Protein 2BZ1 (pdb70)

Solvent-accessible surface area: 9142 Å² total

Foldseek 3Di:
DKDWDDKDWDQDPLGIWMTWIADPVPRDIKDKTWFADPDDDDAAEEEEQEDECCVCPVVDPPDCRNVLVVLSVNVCSVVRTHMYIHHHQYPLNPDDVLNVQLVVVVVVPDDQQRSQVVVPHHSHDDQLLVVVCCVNVVHAEYAYEDPDVVVVVVNVVSPHHYPHHDYRDD

Structure (mmCIF, N/CA/C/O backbone):
data_2BZ1
#
_entry.id   2BZ1
#
_cell.length_a   71.920
_cell.length_b   71.920
_cell.length_c   128.630
_cell.angle_alpha   90.00
_cell.angle_beta   90.00
_cell.angle_gamma   120.00
#
_symmetry.space_group_name_H-M   'P 65 2 2'
#
loop_
_entity.id
_entity.type
_entity.pdbx_description
1 polymer 'GTP CYCLOHYDROLASE II'
2 non-polymer 'ZINC ION'
3 non-polymer 'SULFATE ION'
4 non-polymer GLYCEROL
5 non-polymer '2-AMINOETHANESULFONIC ACID'
6 water water
#
loop_
_atom_site.group_PDB
_atom_site.id
_atom_site.type_symbol
_atom_site.label_atom_id
_atom_site.label_alt_id
_atom_site.label_comp_id
_atom_site.label_asym_id
_atom_site.label_entity_id
_atom_site.label_seq_id
_atom_site.pdbx_PDB_ins_code
_atom_site.Cartn_x
_atom_site.Cartn_y
_atom_site.Cartn_z
_atom_site.occupancy
_atom_site.B_iso_or_equiv
_atom_site.auth_seq_id
_atom_site.auth_comp_id
_atom_site.auth_asym_id
_atom_site.auth_atom_id
_atom_site.pdbx_PDB_model_num
ATOM 9 N N . GLN A 1 2 ? 37.469 33.160 -1.854 1.00 17.44 2 GLN A N 1
ATOM 10 C CA . GLN A 1 2 ? 37.298 32.140 -0.813 1.00 18.19 2 GLN A CA 1
ATOM 11 C C . GLN A 1 2 ? 36.116 31.223 -1.085 1.00 16.77 2 GLN A C 1
ATOM 12 O O . GLN A 1 2 ? 35.933 30.200 -0.405 1.00 18.04 2 GLN A O 1
ATOM 18 N N . LEU A 1 3 ? 35.311 31.587 -2.076 1.00 15.58 3 LEU A N 1
ATOM 19 C CA . LEU A 1 3 ? 34.107 30.822 -2.372 1.00 15.66 3 LEU A CA 1
ATOM 20 C C . LEU A 1 3 ? 33.981 30.253 -3.765 1.00 19.14 3 LEU A C 1
ATOM 21 O O . LEU A 1 3 ? 34.716 30.611 -4.679 1.00 19.24 3 LEU A O 1
ATOM 26 N N . LYS A 1 4 ? 33.029 29.340 -3.902 1.00 18.56 4 LYS A N 1
ATOM 27 C CA . LYS A 1 4 ? 32.657 28.795 -5.189 1.00 19.19 4 LYS A CA 1
ATOM 28 C C . LYS A 1 4 ? 31.127 28.806 -5.185 1.00 19.83 4 LYS A C 1
ATOM 29 O O . LYS A 1 4 ? 30.490 28.658 -4.132 1.00 17.33 4 LYS A O 1
ATOM 35 N N . ARG A 1 5 ? 30.545 29.026 -6.357 1.00 17.62 5 ARG A N 1
ATOM 36 C CA . ARG A 1 5 ? 29.090 29.058 -6.531 1.00 17.07 5 ARG A CA 1
ATOM 37 C C . ARG A 1 5 ? 28.713 27.623 -6.860 1.00 22.56 5 ARG A C 1
ATOM 38 O O . ARG A 1 5 ? 29.187 27.082 -7.860 1.00 24.93 5 ARG A O 1
ATOM 46 N N . VAL A 1 6 ? 27.851 27.001 -6.052 1.00 19.75 6 VAL A N 1
ATOM 47 C CA . VAL A 1 6 ? 27.536 25.596 -6.283 1.00 20.41 6 VAL A CA 1
ATOM 48 C C . VAL A 1 6 ? 26.133 25.161 -6.694 1.00 20.83 6 VAL A C 1
ATOM 49 O O . VAL A 1 6 ? 25.964 24.087 -7.273 1.00 24.37 6 VAL A O 1
ATOM 53 N N . ALA A 1 7 ? 25.122 25.969 -6.407 1.00 20.88 7 ALA A N 1
ATOM 54 C CA . ALA A 1 7 ? 23.769 25.580 -6.765 1.00 18.75 7 ALA A CA 1
ATOM 55 C C . ALA A 1 7 ? 22.823 26.752 -6.671 1.00 20.06 7 ALA A C 1
ATOM 56 O O . ALA A 1 7 ? 23.120 27.758 -6.019 1.00 19.86 7 ALA A O 1
ATOM 58 N N . GLU A 1 8 ? 21.683 26.630 -7.340 1.00 17.61 8 GLU A N 1
ATOM 59 C CA . GLU A 1 8 ? 20.680 27.673 -7.292 1.00 20.13 8 GLU A CA 1
ATOM 60 C C . GLU A 1 8 ? 19.311 27.044 -7.471 1.00 20.85 8 GLU A C 1
ATOM 61 O O . GLU A 1 8 ? 19.170 25.987 -8.093 1.00 21.02 8 GLU A O 1
ATOM 67 N N . ALA A 1 9 ? 18.308 27.686 -6.891 1.00 18.12 9 ALA A N 1
ATOM 68 C CA . ALA A 1 9 ? 16.949 27.195 -6.979 1.00 19.05 9 ALA A CA 1
ATOM 69 C C . ALA A 1 9 ? 16.014 28.328 -6.643 1.00 20.29 9 ALA A C 1
ATOM 70 O O . ALA A 1 9 ? 16.427 29.373 -6.140 1.00 19.08 9 ALA A O 1
ATOM 72 N N . LYS A 1 10 ? 14.737 28.120 -6.913 1.00 17.47 10 LYS A N 1
ATOM 73 C CA . LYS A 1 10 ? 13.757 29.148 -6.646 1.00 17.01 10 LYS A CA 1
ATOM 74 C C . LYS A 1 10 ? 13.401 29.307 -5.171 1.00 15.01 10 LYS A C 1
ATOM 75 O O . LYS A 1 10 ? 13.252 28.322 -4.445 1.00 19.02 10 LYS A O 1
ATOM 81 N N . LEU A 1 11 ? 13.295 30.553 -4.730 1.00 16.62 11 LEU A N 1
ATOM 82 C CA . LEU A 1 11 ? 12.866 30.828 -3.364 1.00 18.12 11 LEU A CA 1
ATOM 83 C C . LEU A 1 11 ? 11.650 31.739 -3.458 1.00 16.30 11 LEU A C 1
ATOM 84 O O . LEU A 1 11 ? 11.770 32.952 -3.655 1.00 17.58 11 LEU A O 1
ATOM 89 N N . PRO A 1 12 ? 10.451 31.156 -3.363 1.00 18.96 12 PRO A N 1
ATOM 90 C CA . PRO A 1 12 ? 9.241 31.978 -3.433 1.00 17.82 12 PRO A CA 1
ATOM 91 C C . PRO A 1 12 ? 9.019 32.623 -2.067 1.00 15.88 12 PRO A C 1
ATOM 92 O O . PRO A 1 12 ? 9.164 31.962 -1.033 1.00 18.07 12 PRO A O 1
ATOM 96 N N . THR A 1 13 ? 8.692 33.910 -2.064 1.00 16.15 13 THR A N 1
ATOM 97 C CA . THR A 1 13 ? 8.447 34.655 -0.833 1.00 15.97 13 THR A CA 1
ATOM 98 C C . THR A 1 13 ? 7.190 35.478 -1.027 1.00 18.23 13 THR A C 1
ATOM 99 O O . THR A 1 13 ? 6.644 35.530 -2.134 1.00 18.69 13 T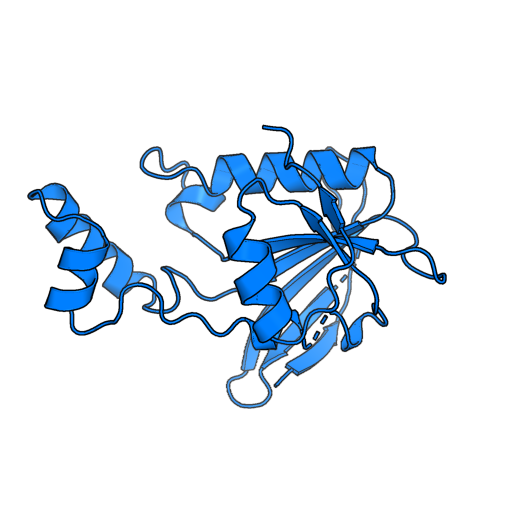HR A O 1
ATOM 103 N N . PRO A 1 14 ? 6.714 36.135 0.042 1.00 14.96 14 PRO A N 1
ATOM 104 C CA . PRO A 1 14 ? 5.508 36.963 -0.067 1.00 17.04 14 PRO A CA 1
ATOM 105 C C . PRO A 1 14 ? 5.695 38.131 -1.036 1.00 19.98 14 PRO A C 1
ATOM 106 O O . PRO A 1 14 ? 4.718 38.744 -1.468 1.00 19.45 14 PRO A O 1
ATOM 110 N N . TRP A 1 15 ? 6.944 38.431 -1.390 1.00 17.36 15 TRP A N 1
ATOM 111 C CA . TRP A 1 15 ? 7.232 39.559 -2.278 1.00 19.32 15 TRP A CA 1
ATOM 112 C C . TRP A 1 15 ? 7.575 39.142 -3.703 1.00 18.94 15 TRP A C 1
ATOM 113 O O . TRP A 1 15 ? 7.909 39.988 -4.539 1.00 22.90 15 TRP A O 1
ATOM 124 N N . GLY A 1 16 ? 7.485 37.847 -3.980 1.00 19.63 16 GLY A N 1
ATOM 125 C CA . GLY A 1 16 ? 7.803 37.347 -5.302 1.00 23.39 16 GLY A CA 1
ATOM 126 C C . GLY A 1 16 ? 8.898 36.301 -5.237 1.00 22.85 16 GLY A C 1
ATOM 127 O O . GLY A 1 16 ? 9.369 35.937 -4.152 1.00 18.58 16 GLY A O 1
ATOM 128 N N . ASP A 1 17 ? 9.307 35.808 -6.397 1.00 20.50 17 ASP A N 1
ATOM 129 C CA . ASP A 1 17 ? 10.345 34.795 -6.453 1.00 22.52 17 ASP A CA 1
ATOM 130 C C . ASP A 1 17 ? 11.748 35.377 -6.520 1.00 22.41 17 ASP A C 1
ATOM 131 O O . ASP A 1 17 ? 12.025 36.279 -7.310 1.00 20.54 17 ASP A O 1
ATOM 136 N N . PHE A 1 18 ? 12.625 34.863 -5.666 1.00 18.51 18 PHE A N 1
ATOM 137 C CA . PHE A 1 18 ? 14.031 35.253 -5.672 1.00 16.59 18 PHE A CA 1
ATOM 138 C C . PHE A 1 18 ? 14.750 34.022 -6.205 1.00 19.28 18 PHE A C 1
ATOM 139 O O . PHE A 1 18 ? 14.247 32.902 -6.079 1.00 19.08 18 PHE A O 1
ATOM 147 N N . LEU A 1 19 ? 15.905 34.221 -6.832 1.00 17.00 19 LEU A N 1
ATOM 148 C CA . LEU A 1 19 ? 16.719 33.095 -7.258 1.00 15.44 19 LEU A CA 1
ATOM 149 C C . LEU A 1 19 ? 17.686 32.942 -6.081 1.00 17.10 19 LEU A C 1
ATOM 150 O O . LEU A 1 19 ? 18.414 33.884 -5.753 1.00 18.27 19 LEU A O 1
ATOM 163 N N . VAL A 1 21 ? 20.958 31.503 -4.566 1.00 14.04 21 VAL A N 1
ATOM 164 C CA . VAL A 1 21 ? 22.242 30.963 -5.005 1.00 17.38 21 VAL A CA 1
ATOM 165 C C . VAL A 1 21 ? 23.066 30.570 -3.776 1.00 15.52 21 VAL A C 1
ATOM 166 O O . VAL A 1 21 ? 23.252 31.370 -2.851 1.00 15.60 21 VAL A O 1
ATOM 170 N N . GLY A 1 22 ? 23.533 29.328 -3.773 1.00 14.83 22 GLY A N 1
ATOM 171 C CA . GLY A 1 22 ? 24.331 28.836 -2.664 1.00 12.31 22 GLY A CA 1
ATOM 172 C C . GLY A 1 22 ? 25.813 28.884 -2.987 1.00 17.28 22 GLY A C 1
ATOM 173 O O . GLY A 1 22 ? 26.244 28.514 -4.090 1.00 18.26 22 GLY A O 1
ATOM 174 N N . PHE A 1 23 ? 26.583 29.339 -2.009 1.00 12.89 23 PHE A N 1
ATOM 175 C CA . PHE A 1 23 ? 28.041 29.457 -2.116 1.00 15.37 23 PHE A CA 1
ATOM 176 C C . PHE A 1 23 ? 28.686 28.594 -1.039 1.00 16.07 23 PHE A C 1
ATOM 177 O O . PHE A 1 23 ? 28.140 28.429 0.055 1.00 14.51 23 PHE A O 1
ATOM 185 N N . GLU A 1 24 ? 29.868 28.067 -1.347 1.00 14.99 24 GLU A N 1
ATOM 186 C CA . GLU A 1 24 ? 30.590 27.212 -0.413 1.00 15.47 24 GLU A CA 1
ATOM 187 C C . GLU A 1 24 ? 32.001 27.744 -0.164 1.00 18.31 24 GLU A C 1
ATOM 188 O O . GLU A 1 24 ? 32.705 28.115 -1.108 1.00 18.71 24 GLU A O 1
ATOM 194 N N . GLU A 1 25 ? 32.415 27.801 1.100 1.00 15.00 25 GLU A N 1
ATOM 195 C CA . GLU A 1 25 ? 33.775 28.241 1.402 1.00 16.31 25 GLU A CA 1
ATOM 196 C C . GLU A 1 25 ? 34.680 27.087 0.994 1.00 21.07 25 GLU A C 1
ATOM 197 O O . GLU A 1 25 ? 34.504 25.947 1.442 1.00 18.85 25 GLU A O 1
ATOM 203 N N . LEU A 1 26 ? 35.640 27.382 0.127 1.00 17.43 26 LEU A N 1
ATOM 204 C CA . LEU A 1 26 ? 36.557 26.360 -0.357 1.00 18.22 26 LEU A CA 1
ATOM 205 C C . LEU A 1 26 ? 37.316 25.630 0.752 1.00 19.44 26 LEU A C 1
ATOM 206 O O . LEU A 1 26 ? 37.553 24.430 0.653 1.00 24.17 26 LEU A O 1
ATOM 211 N N . ALA A 1 27 ? 37.681 26.349 1.806 1.00 18.80 27 ALA A N 1
ATOM 212 C CA . ALA A 1 27 ? 38.476 25.762 2.888 1.00 19.49 27 ALA A CA 1
ATOM 213 C C . ALA A 1 27 ? 37.723 25.053 4.001 1.00 24.27 27 ALA A C 1
ATOM 214 O O . ALA A 1 27 ? 38.312 24.250 4.729 1.00 23.43 27 ALA A O 1
ATOM 216 N N . THR A 1 28 ? 36.429 25.328 4.138 1.00 17.80 28 THR A N 1
ATOM 217 C CA . THR A 1 28 ? 35.670 24.739 5.239 1.00 19.21 28 THR A CA 1
ATOM 218 C C . THR A 1 28 ? 34.386 24.015 4.868 1.00 19.58 28 THR A C 1
ATOM 219 O O . THR A 1 28 ? 33.893 23.193 5.642 1.00 22.22 28 THR A O 1
ATOM 223 N N . GLY A 1 29 ? 33.823 24.337 3.706 1.00 17.12 29 GLY A N 1
ATOM 224 C CA . GLY A 1 29 ? 32.564 23.728 3.319 1.00 16.09 29 GLY A CA 1
ATOM 225 C C . GLY A 1 29 ? 31.376 24.508 3.884 1.00 16.47 29 GLY A C 1
ATOM 226 O O . GLY A 1 29 ? 30.227 24.159 3.611 1.00 19.40 29 GLY A O 1
ATOM 227 N N . HIS A 1 30 ? 31.662 25.548 4.662 1.00 16.45 30 HIS A N 1
ATOM 228 C CA . HIS A 1 30 ? 30.626 26.409 5.265 1.00 17.28 30 HIS A CA 1
ATOM 229 C C . HIS A 1 30 ? 29.889 27.150 4.157 1.00 19.71 30 HIS A C 1
ATOM 230 O O . HIS A 1 30 ? 30.486 27.536 3.156 1.00 18.19 30 HIS A O 1
ATOM 237 N N . ASP A 1 31 ? 28.596 27.384 4.354 1.00 15.60 31 ASP A N 1
ATOM 238 C CA . ASP A 1 31 ? 27.787 28.024 3.332 1.00 15.91 31 ASP A CA 1
ATOM 239 C C . ASP A 1 31 ? 27.372 29.465 3.557 1.00 14.05 31 ASP A C 1
ATOM 240 O O . ASP A 1 31 ? 27.349 29.968 4.692 1.00 13.86 31 ASP A O 1
ATOM 245 N N . HIS A 1 32 ? 27.054 30.112 2.436 1.00 13.75 32 HIS A N 1
ATOM 246 C CA . HIS A 1 32 ? 26.521 31.471 2.399 1.00 11.95 32 HIS A CA 1
ATOM 247 C C . HIS A 1 32 ? 25.510 31.459 1.279 1.00 14.16 32 HIS A C 1
ATOM 248 O O . HIS A 1 32 ? 25.559 30.610 0.396 1.00 15.35 32 HIS A O 1
ATOM 255 N N . VAL A 1 33 ? 24.580 32.402 1.318 1.00 15.34 33 VAL A N 1
ATOM 256 C CA . VAL A 1 33 ? 23.527 32.443 0.325 1.00 13.49 33 VAL A CA 1
ATOM 257 C C . VAL A 1 33 ? 23.285 33.834 -0.214 1.00 11.99 33 VAL A C 1
ATOM 258 O O . VAL A 1 33 ? 23.441 34.823 0.501 1.00 14.53 33 VAL A O 1
ATOM 262 N N . ALA A 1 34 ? 22.926 33.909 -1.494 1.00 13.69 34 ALA A N 1
ATOM 263 C CA . ALA A 1 34 ? 22.552 35.185 -2.090 1.00 14.36 34 ALA A CA 1
ATOM 264 C C . ALA A 1 34 ? 21.133 35.004 -2.629 1.00 13.51 34 ALA A C 1
ATOM 265 O O . ALA A 1 34 ? 20.813 33.965 -3.204 1.00 15.10 34 ALA A O 1
ATOM 267 N N . LEU A 1 35 ? 20.286 36.003 -2.413 1.00 14.11 35 LEU A N 1
ATOM 268 C CA . LEU A 1 35 ? 18.917 35.968 -2.943 1.00 12.89 35 LEU A CA 1
ATOM 269 C C . LEU A 1 35 ? 18.885 37.064 -4.008 1.00 13.09 35 LEU A C 1
ATOM 270 O O . LEU A 1 35 ? 19.057 38.239 -3.701 1.00 13.57 35 LEU A O 1
ATOM 275 N N . VAL A 1 36 ? 18.671 36.652 -5.258 1.00 15.96 36 VAL A N 1
ATOM 276 C CA . VAL A 1 36 ? 18.671 37.557 -6.401 1.00 14.89 36 VAL A CA 1
ATOM 277 C C . VAL A 1 36 ? 17.270 37.760 -6.942 1.00 12.57 36 VAL A C 1
ATOM 278 O O . VAL A 1 36 ? 16.617 36.803 -7.352 1.00 19.06 36 VAL A O 1
ATOM 282 N N . TYR A 1 37 ? 16.827 39.007 -6.952 1.00 16.64 37 TYR A N 1
ATOM 283 C CA . TYR A 1 37 ? 15.496 39.344 -7.450 1.00 16.62 37 TYR A CA 1
ATOM 284 C C . TYR A 1 37 ? 15.599 39.978 -8.840 1.00 19.67 37 TYR A C 1
ATOM 285 O O . TYR A 1 37 ? 16.412 40.870 -9.064 1.00 19.38 37 TYR A O 1
ATOM 294 N N . GLY A 1 38 ? 14.774 39.495 -9.762 1.00 21.63 38 GLY A N 1
ATOM 295 C CA . GLY A 1 38 ? 14.753 40.043 -11.111 1.00 24.43 38 GLY A CA 1
ATOM 296 C C . GLY A 1 38 ? 15.981 39.793 -11.960 1.00 25.55 38 GLY A C 1
ATOM 297 O O . GLY A 1 38 ? 16.729 38.842 -11.740 1.00 23.16 38 GLY A O 1
ATOM 298 N N . ASP A 1 39 ? 16.182 40.656 -12.952 1.00 26.12 39 ASP A N 1
ATOM 299 C CA . ASP A 1 39 ? 17.322 40.536 -13.860 1.00 26.26 39 ASP A CA 1
ATOM 300 C C . ASP A 1 39 ? 18.409 41.524 -13.459 1.00 25.07 39 ASP A C 1
ATOM 301 O O . ASP A 1 39 ? 18.268 42.731 -13.661 1.00 28.97 39 ASP A O 1
ATOM 306 N N . ILE A 1 40 ? 19.499 41.017 -12.899 1.00 25.23 40 ILE A N 1
ATOM 307 C CA . ILE A 1 40 ? 20.574 41.892 -12.474 1.00 25.90 40 ILE A CA 1
ATOM 308 C C . ILE A 1 40 ? 21.656 42.098 -13.531 1.00 30.88 40 ILE A C 1
ATOM 309 O O . ILE A 1 40 ? 22.714 42.650 -13.229 1.00 32.27 40 ILE A O 1
ATOM 314 N N . SER A 1 41 ? 21.393 41.663 -14.763 1.00 28.45 41 SER A N 1
ATOM 315 C CA . SER A 1 41 ? 22.362 41.844 -15.848 1.00 36.08 41 SER A CA 1
ATOM 316 C C . SER A 1 41 ? 22.358 43.314 -16.260 1.00 36.71 41 SER A C 1
ATOM 317 O O . SER A 1 41 ? 21.489 44.079 -15.841 1.00 39.82 41 SER A O 1
ATOM 320 N N . GLY A 1 42 ? 23.330 43.712 -17.074 1.00 40.97 42 GLY A N 1
ATOM 321 C CA . GLY A 1 42 ? 23.395 45.097 -17.509 1.00 42.08 42 GLY A CA 1
ATOM 322 C C . GLY A 1 42 ? 24.501 45.866 -16.814 1.00 44.65 42 GLY A C 1
ATOM 323 O O . GLY A 1 42 ? 25.150 45.343 -15.906 1.00 48.25 42 GLY A O 1
ATOM 324 N N . HIS A 1 43 ? 24.713 47.112 -17.227 1.00 44.51 43 HIS A N 1
ATOM 325 C CA . HIS A 1 43 ? 25.764 47.938 -16.639 1.00 44.15 43 HIS A CA 1
ATOM 326 C C . HIS A 1 43 ? 25.269 48.740 -15.445 1.00 43.12 43 HIS A C 1
ATOM 327 O O . HIS A 1 43 ? 26.064 49.185 -14.616 1.00 46.37 43 HIS A O 1
ATOM 334 N N . THR A 1 44 ? 23.960 48.936 -15.359 1.00 36.88 44 THR A N 1
ATOM 335 C CA . THR A 1 44 ? 23.408 49.710 -14.262 1.00 31.99 44 THR A CA 1
ATOM 336 C C . THR A 1 44 ? 23.825 49.125 -12.915 1.00 31.36 44 THR A C 1
ATOM 337 O O . THR A 1 44 ? 23.899 47.904 -12.740 1.00 29.73 44 THR A O 1
ATOM 341 N N . PRO A 1 45 ? 24.140 49.999 -11.955 1.00 30.77 45 PRO A N 1
ATOM 342 C CA . PRO A 1 45 ? 24.542 49.537 -10.629 1.00 26.90 45 PRO A CA 1
ATOM 343 C C . PRO A 1 45 ? 23.400 48.690 -10.072 1.00 29.04 45 PRO A C 1
ATOM 344 O O . PRO A 1 45 ? 22.231 48.958 -10.363 1.00 24.03 45 PRO A O 1
ATOM 348 N N . VAL A 1 46 ? 23.736 47.676 -9.276 1.00 24.21 46 VAL A N 1
ATOM 349 C CA . VAL A 1 46 ? 22.726 46.785 -8.709 1.00 22.80 46 VAL A CA 1
ATOM 350 C C . VAL A 1 46 ? 22.429 47.099 -7.239 1.00 18.86 46 VAL A C 1
ATOM 351 O O . VAL A 1 46 ? 23.349 47.249 -6.432 1.00 19.73 46 VAL A O 1
ATOM 355 N N . LEU A 1 47 ? 21.145 47.191 -6.890 1.00 18.19 47 LEU A N 1
ATOM 356 C CA . LEU A 1 47 ? 20.738 47.459 -5.507 1.00 15.27 47 LEU A CA 1
ATOM 357 C C . LEU A 1 47 ? 21.040 46.210 -4.677 1.00 13.82 47 LEU A C 1
ATOM 358 O O . LEU A 1 47 ? 20.680 45.103 -5.072 1.00 16.08 47 LEU A O 1
ATOM 363 N N . ALA A 1 48 ? 21.683 46.379 -3.527 1.00 13.43 48 ALA A N 1
ATOM 364 C CA . ALA A 1 48 ? 22.023 45.201 -2.738 1.00 16.07 48 ALA A CA 1
ATOM 365 C C . ALA A 1 48 ? 22.109 45.452 -1.241 1.00 15.76 48 ALA A C 1
ATOM 366 O O . ALA A 1 48 ? 22.455 46.539 -0.800 1.00 16.02 48 ALA A O 1
ATOM 368 N N . ARG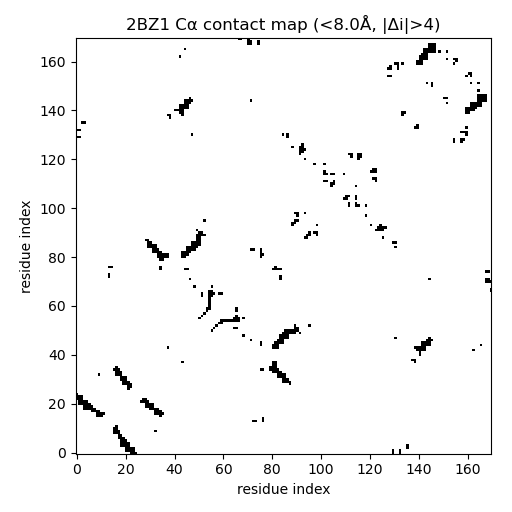 A 1 49 ? 21.791 44.419 -0.469 1.00 15.78 49 ARG A N 1
ATOM 369 C CA . ARG A 1 49 ? 21.850 44.476 0.985 1.00 13.03 49 ARG A CA 1
ATOM 370 C C . ARG A 1 49 ? 22.782 43.371 1.472 1.00 12.12 49 ARG A C 1
ATOM 371 O O . ARG A 1 49 ? 22.684 42.242 1.002 1.00 13.42 49 ARG A O 1
ATOM 379 N N . VAL A 1 50 ? 23.677 43.705 2.400 1.00 13.47 50 VAL A N 1
ATOM 380 C CA . VAL A 1 50 ? 24.549 42.702 2.997 1.00 13.52 50 VAL A CA 1
ATOM 381 C C . VAL A 1 50 ? 23.983 42.481 4.405 1.00 13.33 50 VAL A C 1
ATOM 382 O O . VAL A 1 50 ? 24.020 43.374 5.268 1.00 17.52 50 VAL A O 1
ATOM 386 N N . HIS A 1 51 ? 23.438 41.291 4.632 1.00 12.21 51 HIS A N 1
ATOM 387 C CA . HIS A 1 51 ? 22.829 40.949 5.910 1.00 12.92 51 HIS A CA 1
ATOM 388 C C . HIS A 1 51 ? 23.612 39.837 6.596 1.00 11.85 51 HIS A C 1
ATOM 389 O O . HIS A 1 51 ? 23.681 38.722 6.087 1.00 14.20 51 HIS A O 1
ATOM 396 N N . SER A 1 52 ? 24.224 40.143 7.737 1.00 12.69 52 SER A N 1
ATOM 397 C CA . SER A 1 52 ? 24.953 39.111 8.465 1.00 12.02 52 SER A CA 1
ATOM 398 C C . SER A 1 52 ? 23.942 38.339 9.305 1.00 13.41 52 SER A C 1
ATOM 399 O O . SER A 1 52 ? 23.078 38.925 9.983 1.00 14.63 52 SER A O 1
ATOM 402 N N . GLU A 1 53 ? 24.046 37.017 9.237 1.00 12.46 53 GLU A N 1
ATOM 403 C CA . GLU A 1 53 ? 23.121 36.142 9.951 1.00 10.81 53 GLU A CA 1
ATOM 404 C C . GLU A 1 53 ? 23.045 36.391 11.449 1.00 13.08 53 GLU A C 1
ATOM 405 O O . GLU A 1 53 ? 24.054 36.678 12.113 1.00 15.01 53 GLU A O 1
ATOM 411 N N . CYS A 1 54 ? 21.822 36.294 11.967 1.00 11.06 54 CYS A N 1
ATOM 412 C CA . CYS A 1 54 ? 21.549 36.436 13.393 1.00 12.23 54 CYS A CA 1
ATOM 413 C C . CYS A 1 54 ? 20.413 35.464 13.656 1.00 14.56 54 CYS A C 1
ATOM 414 O O . CYS A 1 54 ? 19.254 35.763 13.393 1.00 12.65 54 CYS A O 1
ATOM 417 N N . LEU A 1 55 ? 20.735 34.281 14.166 1.00 11.73 55 LEU A N 1
ATOM 418 C CA . LEU A 1 55 ? 19.690 33.292 14.399 1.00 11.15 55 LEU A CA 1
ATOM 419 C C . LEU A 1 55 ? 18.567 33.813 15.278 1.00 10.82 55 LEU A C 1
ATOM 420 O O . LEU A 1 55 ? 17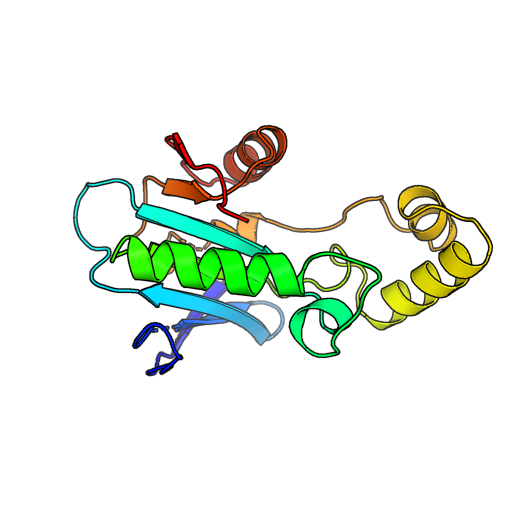.383 33.639 14.970 1.00 11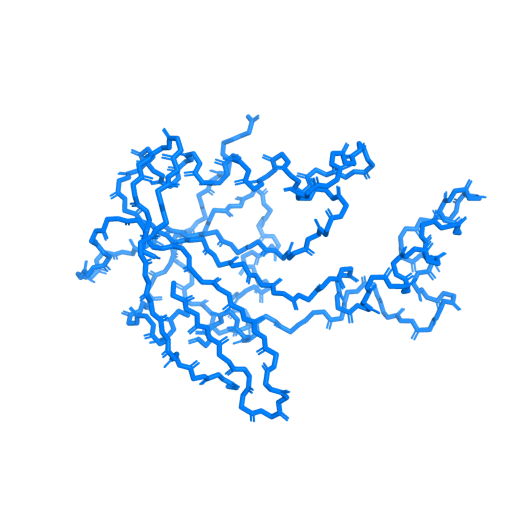.27 55 LEU A O 1
ATOM 425 N N . THR A 1 56 ? 18.950 34.455 16.373 1.00 13.60 56 THR A N 1
ATOM 426 C CA . THR A 1 56 ? 17.955 34.936 17.315 1.00 12.34 56 THR A CA 1
ATOM 427 C C . THR A 1 56 ? 17.036 35.988 16.732 1.00 12.00 56 THR A C 1
ATOM 428 O O . THR A 1 56 ? 15.819 35.897 16.886 1.00 11.83 56 THR A O 1
ATOM 432 N N . GLY A 1 57 ? 17.612 36.965 16.036 1.00 13.77 57 GLY A N 1
ATOM 433 C CA . GLY A 1 57 ? 16.784 37.990 15.427 1.00 12.38 57 GLY A CA 1
ATOM 434 C C . GLY A 1 57 ? 16.095 37.557 14.137 1.00 12.39 57 GLY A C 1
ATOM 435 O O . GLY A 1 57 ? 14.927 37.903 13.912 1.00 13.20 57 GLY A O 1
ATOM 436 N N . ASP A 1 58 ? 16.798 36.794 13.297 1.00 11.60 58 ASP A N 1
ATOM 437 C CA . ASP A 1 58 ? 16.243 36.387 12.001 1.00 10.57 58 ASP A CA 1
ATOM 438 C C . ASP A 1 58 ? 15.204 35.289 12.083 1.00 12.03 58 ASP A C 1
ATOM 439 O O . ASP A 1 58 ? 14.288 35.235 11.257 1.00 11.93 58 ASP A O 1
ATOM 444 N N . ALA A 1 59 ? 15.365 34.387 13.049 1.00 10.67 59 ALA A N 1
ATOM 445 C CA . ALA A 1 59 ? 14.445 33.261 13.155 1.00 11.22 59 ALA A CA 1
ATOM 446 C C . ALA A 1 59 ? 13.680 33.118 14.460 1.00 11.95 59 ALA A C 1
ATOM 447 O O . ALA A 1 59 ? 12.545 32.644 14.446 1.00 13.97 59 ALA A O 1
ATOM 449 N N . LEU A 1 60 ? 14.295 33.516 15.573 1.00 11.72 60 LEU A N 1
ATOM 450 C CA . LEU A 1 60 ? 13.668 33.295 16.876 1.00 11.32 60 LEU A CA 1
ATOM 451 C C . LEU A 1 60 ? 12.938 34.460 17.521 1.00 13.06 60 LEU A C 1
ATOM 452 O O . LEU A 1 60 ? 12.731 34.480 18.742 1.00 15.09 60 LEU A O 1
ATOM 457 N N . PHE A 1 61 ? 12.549 35.426 16.698 1.00 13.12 61 PHE A N 1
ATOM 458 C CA . PHE A 1 61 ? 11.753 36.563 17.166 1.00 13.31 61 PHE A CA 1
ATOM 459 C C . PHE A 1 61 ? 12.367 37.385 18.286 1.00 12.79 61 PHE A C 1
ATOM 460 O O . PHE A 1 61 ? 11.648 38.000 19.078 1.00 15.46 61 PHE A O 1
ATOM 468 N N . SER A 1 62 ? 13.692 37.430 18.343 1.00 13.32 62 SER A N 1
ATOM 469 C CA . SER A 1 62 ? 14.359 38.192 19.383 1.00 14.22 62 SER A CA 1
ATOM 470 C C . SER A 1 62 ? 14.033 39.673 19.354 1.00 14.43 62 SER A C 1
ATOM 471 O O . SER A 1 62 ? 14.065 40.292 18.291 1.00 15.94 62 SER A O 1
ATOM 474 N N . LEU A 1 63 ? 13.751 40.230 20.534 1.00 15.09 63 LEU A N 1
ATOM 475 C CA . LEU A 1 63 ? 13.466 41.653 20.651 1.00 16.94 63 LEU A CA 1
ATOM 476 C C . LEU A 1 63 ? 14.703 42.391 21.130 1.00 19.21 63 LEU A C 1
ATOM 477 O O . LEU A 1 63 ? 14.640 43.597 21.366 1.00 25.68 63 LEU A O 1
ATOM 482 N N . ARG A 1 64 ? 15.834 41.699 21.284 1.00 15.26 64 ARG A N 1
ATOM 483 C CA . ARG A 1 64 ? 17.012 42.409 21.747 1.00 16.10 64 ARG A CA 1
ATOM 484 C C . ARG A 1 64 ? 17.932 42.943 20.643 1.00 16.83 64 ARG A C 1
ATOM 485 O O . ARG A 1 64 ? 19.022 43.438 20.923 1.00 21.72 64 ARG A O 1
ATOM 493 N N . CYS A 1 65 ? 17.474 42.851 19.391 1.00 14.29 65 CYS A N 1
ATOM 494 C CA . CYS A 1 65 ? 18.210 43.413 18.245 1.00 17.49 65 CYS A CA 1
ATOM 495 C C . CYS A 1 65 ? 17.231 43.675 17.101 1.00 16.02 65 CYS A C 1
ATOM 496 O O . CYS A 1 65 ? 16.072 43.274 17.174 1.00 16.57 65 CYS A O 1
ATOM 499 N N . ASP A 1 66 ? 17.695 44.346 16.041 1.00 15.50 66 ASP A N 1
ATOM 500 C CA . ASP A 1 66 ? 16.832 44.638 14.895 1.00 15.15 66 ASP A CA 1
ATOM 501 C C . ASP A 1 66 ? 17.133 43.795 13.657 1.00 17.46 66 ASP A C 1
ATOM 502 O O . ASP A 1 66 ? 16.642 44.096 12.565 1.00 17.10 66 ASP A O 1
ATOM 507 N N . CYS A 1 67 ? 17.911 42.731 13.798 1.00 13.49 67 CYS A N 1
ATOM 508 C CA . CYS A 1 67 ? 18.255 41.950 12.609 1.00 12.26 67 CYS A CA 1
ATOM 509 C C . CYS A 1 67 ? 17.084 41.388 11.810 1.00 14.02 67 CYS A C 1
ATOM 510 O O . CYS A 1 67 ? 17.072 41.468 10.578 1.00 14.78 67 CYS A O 1
ATOM 513 N N . GLY A 1 68 ? 16.105 40.803 12.493 1.00 13.93 68 GLY A N 1
ATOM 514 C CA . GLY A 1 68 ? 14.961 40.257 11.776 1.00 13.58 68 GLY A CA 1
ATOM 515 C C . GLY A 1 68 ? 14.164 41.365 11.095 1.00 13.81 68 GLY A C 1
ATOM 516 O O . GLY A 1 68 ? 13.675 41.208 9.972 1.00 14.06 68 GLY A O 1
ATOM 517 N N . PHE A 1 69 ? 14.029 42.482 11.796 1.00 16.18 69 PHE A N 1
ATOM 518 C CA . PHE A 1 69 ? 13.313 43.648 11.283 1.00 14.88 69 PHE A CA 1
ATOM 519 C C . PHE A 1 69 ? 13.999 44.130 9.991 1.00 14.95 69 PHE A C 1
ATOM 520 O O . PHE A 1 69 ? 13.330 44.413 8.985 1.00 15.72 69 PHE A O 1
ATOM 528 N N . GLN A 1 70 ? 15.327 44.198 10.028 1.00 16.16 70 GLN A N 1
ATOM 529 C CA . GLN A 1 70 ? 16.119 44.642 8.884 1.00 15.50 70 GLN A CA 1
ATOM 530 C C . GLN A 1 70 ? 16.091 43.672 7.715 1.00 15.80 70 GLN A C 1
ATOM 531 O O . GLN A 1 70 ? 16.150 44.083 6.552 1.00 14.75 70 GLN A O 1
ATOM 537 N N . LEU A 1 71 ? 16.033 42.381 8.018 1.00 12.89 71 LEU A N 1
ATOM 538 C CA . LEU A 1 71 ? 15.972 41.356 6.989 1.00 11.94 71 LEU A CA 1
ATOM 539 C C . LEU A 1 71 ? 14.674 41.500 6.195 1.00 14.50 71 LEU A C 1
ATOM 540 O O . LEU A 1 71 ? 14.684 41.517 4.963 1.00 13.47 71 LEU A O 1
ATOM 545 N N . GLU A 1 72 ? 13.549 41.618 6.896 1.00 14.98 72 GLU A N 1
ATOM 546 C CA . GLU A 1 72 ? 12.284 41.765 6.202 1.00 14.29 72 GLU A CA 1
ATOM 547 C C . GLU A 1 72 ? 12.263 43.074 5.406 1.00 13.38 72 GLU A C 1
ATOM 548 O O . GLU A 1 72 ? 11.841 43.099 4.247 1.00 17.23 72 GLU A O 1
ATOM 554 N N . ALA A 1 73 ? 12.741 44.149 6.023 1.00 15.97 73 ALA A N 1
ATOM 555 C CA . ALA A 1 73 ? 12.744 45.455 5.361 1.00 12.45 73 ALA A CA 1
ATOM 556 C C . ALA A 1 73 ? 13.539 45.437 4.067 1.00 17.19 73 ALA A C 1
ATOM 557 O O . ALA A 1 73 ? 13.095 45.977 3.054 1.00 16.49 73 ALA A O 1
ATOM 559 N N . ALA A 1 74 ? 14.710 44.806 4.092 1.00 14.84 74 ALA A N 1
ATOM 560 C CA . ALA A 1 74 ? 15.556 44.753 2.897 1.00 12.89 74 ALA A CA 1
ATOM 561 C C . ALA A 1 74 ? 14.949 43.920 1.768 1.00 13.84 74 ALA A C 1
ATOM 562 O O . ALA A 1 74 ? 14.977 44.330 0.607 1.00 16.42 74 ALA A O 1
ATOM 564 N N . LEU A 1 75 ? 14.417 42.744 2.095 1.00 14.49 75 LEU A N 1
ATOM 565 C CA . LEU A 1 75 ? 13.794 41.891 1.090 1.00 14.72 75 LEU A CA 1
ATOM 566 C C . LEU A 1 75 ? 12.622 42.627 0.442 1.00 15.56 75 LEU A C 1
ATOM 567 O O . LEU A 1 75 ? 12.434 42.571 -0.780 1.00 14.39 75 LEU A O 1
ATOM 572 N N . THR A 1 76 ? 11.839 43.310 1.273 1.00 15.96 76 THR A N 1
ATOM 573 C CA . THR A 1 76 ? 10.683 44.058 0.784 1.00 16.63 76 THR A CA 1
ATOM 574 C C . THR A 1 76 ? 11.127 45.160 -0.178 1.00 18.27 76 THR A C 1
ATOM 575 O O . THR A 1 76 ? 10.561 45.315 -1.266 1.00 19.00 76 THR A O 1
ATOM 579 N N . GLN A 1 77 ? 12.154 45.906 0.217 1.00 15.28 77 GLN A N 1
ATOM 580 C CA . GLN A 1 77 ? 12.656 47.009 -0.596 1.00 17.12 77 GLN A CA 1
ATOM 581 C C . GLN A 1 77 ? 13.255 46.558 -1.923 1.00 18.50 77 GLN A C 1
ATOM 582 O O . GLN A 1 77 ? 13.081 47.215 -2.958 1.00 17.51 77 GLN A O 1
ATOM 588 N N . ILE A 1 78 ? 13.971 45.444 -1.901 1.00 15.99 78 ILE A N 1
ATOM 589 C CA . ILE A 1 78 ? 14.559 44.920 -3.120 1.00 14.39 78 ILE A CA 1
ATOM 590 C C . ILE A 1 78 ? 13.452 44.479 -4.081 1.00 18.86 78 ILE A C 1
ATOM 591 O O . ILE A 1 78 ? 13.499 44.784 -5.274 1.00 17.57 78 ILE A O 1
ATOM 596 N N . ALA A 1 79 ? 12.451 43.770 -3.572 1.00 15.83 79 ALA A N 1
ATOM 597 C CA . ALA A 1 79 ? 11.368 43.314 -4.435 1.00 17.99 79 ALA A CA 1
ATOM 598 C C . ALA A 1 79 ? 10.627 44.507 -5.040 1.00 17.98 79 ALA A C 1
ATOM 599 O O . ALA A 1 79 ? 10.233 44.471 -6.204 1.00 20.01 79 ALA A O 1
ATOM 601 N N . GLU A 1 80 ? 10.444 45.556 -4.244 1.00 17.67 80 GLU A N 1
ATOM 602 C CA . GLU A 1 80 ? 9.754 46.762 -4.707 1.00 23.79 80 GLU A CA 1
ATOM 603 C C . GLU A 1 80 ? 10.549 47.411 -5.843 1.00 25.62 80 GLU A C 1
ATOM 604 O O . GLU A 1 80 ? 9.977 47.895 -6.822 1.00 23.10 80 GLU A O 1
ATOM 610 N N . GLU A 1 81 ? 11.870 47.430 -5.703 1.00 20.15 81 GLU A N 1
ATOM 611 C CA . GLU A 1 81 ? 12.746 47.994 -6.735 1.00 21.84 81 GLU A CA 1
ATOM 612 C C . GLU A 1 81 ? 12.528 47.196 -8.027 1.00 26.45 81 GLU A C 1
ATOM 613 O O . GLU A 1 81 ? 12.414 47.772 -9.117 1.00 21.11 81 GLU A O 1
ATOM 619 N N . GLY A 1 82 ? 12.477 45.870 -7.895 1.00 21.62 82 GLY A N 1
ATOM 620 C CA . GLY A 1 82 ? 12.253 44.999 -9.039 1.00 22.08 82 GLY A CA 1
ATOM 621 C C . GLY A 1 82 ? 13.501 44.279 -9.521 1.00 19.43 82 GLY A C 1
ATOM 622 O O . GLY A 1 82 ? 13.440 43.385 -10.365 1.00 22.44 82 GLY A O 1
ATOM 623 N N . ARG A 1 83 ? 14.636 44.656 -8.946 1.00 21.95 83 ARG A N 1
ATOM 624 C CA . ARG A 1 83 ? 15.930 44.088 -9.318 1.00 22.41 83 ARG A CA 1
ATOM 625 C C . ARG A 1 83 ? 16.857 44.328 -8.136 1.00 21.92 83 ARG A C 1
ATOM 626 O O . ARG A 1 83 ? 16.972 45.455 -7.664 1.00 23.35 83 ARG A O 1
ATOM 634 N N . GLY A 1 84 ? 17.512 43.281 -7.643 1.00 17.70 84 GLY A N 1
ATOM 635 C CA . GLY A 1 84 ? 18.403 43.489 -6.510 1.00 17.16 84 GLY A CA 1
ATOM 636 C C . GLY A 1 84 ? 18.909 42.199 -5.895 1.00 12.16 84 GLY A C 1
ATOM 637 O O . GLY A 1 84 ? 18.509 41.115 -6.291 1.00 15.58 84 GLY A O 1
ATOM 638 N N . ILE A 1 85 ? 19.776 42.330 -4.898 1.00 14.82 85 ILE A N 1
ATOM 639 C CA . ILE A 1 85 ? 20.387 41.167 -4.249 1.00 13.55 85 ILE A CA 1
ATOM 640 C C . ILE A 1 85 ? 20.495 41.309 -2.736 1.00 14.79 85 ILE A C 1
ATOM 641 O O . ILE A 1 85 ? 20.843 42.375 -2.247 1.00 14.47 85 ILE A O 1
ATOM 646 N N . LEU A 1 86 ? 20.189 40.238 -2.002 1.00 11.41 86 LEU A N 1
ATOM 647 C CA . LEU A 1 86 ? 20.414 40.265 -0.561 1.00 11.50 86 LEU A CA 1
ATOM 648 C C . LEU A 1 86 ? 21.426 39.156 -0.308 1.00 12.90 86 LEU A C 1
ATOM 649 O O . LEU A 1 86 ? 21.206 38.000 -0.682 1.00 12.30 86 LEU A O 1
ATOM 654 N N . LEU A 1 87 ? 22.548 39.514 0.297 1.00 12.86 87 LEU A N 1
ATOM 655 C CA . LEU A 1 87 ? 23.560 38.518 0.645 1.00 11.81 87 LEU A CA 1
ATOM 656 C C . LEU A 1 87 ? 23.334 38.115 2.097 1.00 11.95 87 LEU A C 1
ATOM 657 O O . LEU A 1 87 ? 23.264 38.972 2.977 1.00 14.08 87 LEU A O 1
ATOM 662 N N . TYR A 1 88 ? 23.200 36.812 2.339 1.00 12.03 88 TYR A N 1
ATOM 663 C CA . TYR A 1 88 ? 23.008 36.302 3.700 1.00 10.95 88 TYR A CA 1
ATOM 664 C C . TYR A 1 88 ? 24.383 35.747 4.079 1.00 11.53 88 TYR A C 1
ATOM 665 O O . TYR A 1 88 ? 24.758 34.621 3.726 1.00 12.22 88 TYR A O 1
ATOM 674 N N . HIS A 1 89 ? 25.119 36.609 4.781 1.00 11.57 89 HIS A N 1
ATOM 675 C CA . HIS A 1 89 ? 26.499 36.410 5.222 1.00 12.77 89 HIS A CA 1
ATOM 676 C C . HIS A 1 89 ? 26.482 35.634 6.536 1.00 11.28 89 HIS A C 1
ATOM 677 O O . HIS A 1 89 ? 26.174 36.174 7.599 1.00 12.51 89 HIS A O 1
ATOM 684 N N . ARG A 1 90 ? 26.816 34.353 6.448 1.00 10.37 90 ARG A N 1
ATOM 685 C CA . ARG A 1 90 ? 26.748 33.480 7.613 1.00 13.88 90 ARG A CA 1
ATOM 686 C C . ARG A 1 90 ? 27.928 33.486 8.579 1.00 15.89 90 ARG A C 1
ATOM 687 O O . ARG A 1 90 ? 28.708 32.533 8.659 1.00 15.93 90 ARG A O 1
ATOM 695 N N . GLN A 1 91 ? 28.027 34.583 9.321 1.00 14.57 91 GLN A N 1
ATOM 696 C CA . GLN A 1 91 ? 29.056 34.750 10.345 1.00 14.16 91 GLN A CA 1
ATOM 697 C C . GLN A 1 91 ? 28.331 35.278 11.583 1.00 15.58 91 GLN A C 1
ATOM 698 O O . GLN A 1 91 ? 28.396 36.460 11.919 1.00 18.68 91 GLN A O 1
ATOM 704 N N . GLU A 1 92 ? 27.618 34.368 12.241 1.00 14.78 92 GLU A N 1
ATOM 705 C CA . GLU A 1 92 ? 26.841 34.655 13.444 1.00 15.92 92 GLU A CA 1
ATOM 706 C C . GLU A 1 92 ? 27.598 35.421 14.531 1.00 15.27 92 GLU A C 1
ATOM 707 O O . GLU A 1 92 ? 28.761 35.129 14.814 1.00 18.06 92 GLU A O 1
ATOM 713 N N . GLY A 1 93 ? 26.918 36.385 15.148 1.00 14.44 93 GLY A N 1
ATOM 714 C CA . GLY A 1 93 ? 27.502 37.154 16.242 1.00 20.67 93 GLY A CA 1
ATOM 715 C C . GLY A 1 93 ? 28.782 37.887 15.911 1.00 18.63 93 GLY A C 1
ATOM 716 O O . GLY A 1 93 ? 29.743 37.858 16.689 1.00 19.09 93 GLY A O 1
ATOM 717 N N . ARG A 1 94 ? 28.779 38.577 14.777 1.00 16.04 94 ARG A N 1
ATOM 718 C CA . ARG A 1 94 ? 29.947 39.305 14.313 1.00 17.79 94 ARG A CA 1
ATOM 719 C C . ARG A 1 94 ? 31.140 38.357 14.227 1.00 18.62 94 ARG A C 1
ATOM 720 O O . ARG A 1 94 ? 32.278 38.723 14.521 1.00 20.02 94 ARG A O 1
ATOM 728 N N . ASN A 1 95 ? 30.838 37.122 13.834 1.00 18.48 95 ASN A N 1
ATOM 729 C CA . ASN A 1 95 ? 31.812 36.059 13.618 1.00 19.23 95 ASN A CA 1
ATOM 730 C C . ASN A 1 95 ? 32.444 35.402 14.851 1.00 23.91 95 ASN A C 1
ATOM 731 O O . ASN A 1 95 ? 33.514 34.808 14.748 1.00 25.87 95 ASN A O 1
ATOM 736 N N . ILE A 1 96 ? 31.794 35.496 16.010 1.00 21.85 96 ILE A N 1
ATOM 737 C CA . ILE A 1 96 ? 32.330 34.826 17.192 1.00 21.39 96 ILE A CA 1
ATOM 738 C C . ILE A 1 96 ? 31.537 33.536 17.414 1.00 23.10 96 ILE A C 1
ATOM 739 O O . ILE A 1 96 ? 31.891 32.712 18.254 1.00 21.60 96 ILE A O 1
ATOM 744 N N . GLY A 1 97 ? 30.462 33.361 16.644 1.00 17.75 97 GLY A N 1
ATOM 745 C CA . GLY A 1 97 ? 29.660 32.154 16.760 1.00 20.18 97 GLY A CA 1
ATOM 746 C C . GLY A 1 97 ? 28.474 32.293 17.694 1.00 17.14 97 GLY A C 1
ATOM 747 O O . GLY A 1 97 ? 28.464 33.149 18.577 1.00 18.58 97 GLY A O 1
ATOM 748 N N . LEU A 1 98 ? 27.475 31.441 17.508 1.00 17.43 98 LEU A N 1
ATOM 749 C CA . LEU A 1 98 ? 26.278 31.485 18.335 1.00 16.73 98 LEU A CA 1
ATOM 750 C C . LEU A 1 98 ? 26.520 31.219 19.820 1.00 17.07 98 LEU A C 1
ATOM 751 O O . LEU A 1 98 ? 25.987 31.929 20.670 1.00 16.94 98 LEU A O 1
ATOM 756 N N . LEU A 1 99 ? 27.313 30.203 20.140 1.00 18.36 99 LEU A N 1
ATOM 757 C CA . LEU A 1 99 ? 27.552 29.887 21.547 1.00 17.52 99 LEU A CA 1
ATOM 758 C C . LEU A 1 99 ? 28.234 31.038 22.273 1.00 18.06 99 LEU A C 1
ATOM 759 O O . LEU A 1 99 ? 27.858 31.367 23.402 1.00 17.92 99 LEU A O 1
ATOM 764 N N . ASN A 1 100 ? 29.232 31.651 21.642 1.00 18.83 100 ASN A N 1
ATOM 765 C CA . ASN A 1 100 ? 29.894 32.790 22.274 1.00 18.06 100 ASN A CA 1
ATOM 766 C C . ASN A 1 100 ? 28.932 33.974 22.324 1.00 20.87 100 ASN A C 1
ATOM 767 O O . ASN A 1 100 ? 28.991 34.793 23.240 1.00 20.17 100 ASN A O 1
ATOM 772 N N . LYS A 1 101 ? 28.037 34.059 21.341 1.00 17.76 101 LYS A N 1
ATOM 773 C CA . LYS A 1 101 ? 27.048 35.126 21.334 1.00 18.50 101 LYS A CA 1
ATOM 774 C C . LYS A 1 101 ? 26.141 34.976 22.563 1.00 17.91 101 LYS A C 1
ATOM 775 O O . LYS A 1 101 ? 25.754 35.963 23.183 1.00 17.80 101 LYS A O 1
ATOM 781 N N . ILE A 1 102 ? 25.799 33.741 22.923 1.00 15.69 102 ILE A N 1
ATOM 782 C CA . ILE A 1 102 ? 24.955 33.527 24.097 1.00 14.81 102 ILE A CA 1
ATOM 783 C C . ILE A 1 102 ? 25.734 33.920 25.359 1.00 17.96 102 ILE A C 1
ATOM 784 O O . ILE A 1 102 ? 25.165 34.509 26.273 1.00 19.83 102 ILE A O 1
ATOM 789 N N . ARG A 1 103 ? 27.024 33.596 25.394 1.00 19.46 103 ARG A N 1
ATOM 790 C CA . ARG A 1 103 ? 27.857 33.957 26.544 1.00 20.98 103 ARG A CA 1
ATOM 791 C C . ARG A 1 103 ? 27.898 35.478 26.646 1.00 24.57 103 ARG A C 1
ATOM 792 O O . ARG A 1 103 ? 27.799 36.040 27.740 1.00 23.34 103 ARG A O 1
ATOM 800 N N . ALA A 1 104 ? 28.042 36.143 25.502 1.00 20.08 104 ALA A N 1
ATOM 801 C CA . ALA A 1 104 ? 28.099 37.601 25.478 1.00 23.12 104 ALA A CA 1
ATOM 802 C C . ALA A 1 104 ? 26.772 38.163 25.968 1.00 26.10 104 ALA A C 1
ATOM 803 O O . ALA A 1 104 ? 26.740 39.114 26.749 1.00 24.93 104 ALA A O 1
ATOM 805 N N . TYR A 1 105 ? 25.674 37.563 25.517 1.00 20.78 105 TYR A N 1
ATOM 806 C CA . TYR A 1 105 ? 24.344 38.000 25.927 1.00 18.80 105 TYR A CA 1
ATOM 807 C C . TYR A 1 105 ? 24.164 37.873 27.441 1.00 22.65 105 TYR A C 1
ATOM 808 O O . TYR A 1 105 ? 23.508 38.709 28.065 1.00 22.08 105 TYR A O 1
ATOM 817 N N . ALA A 1 106 ? 24.740 36.826 28.021 1.00 23.13 106 ALA A N 1
ATOM 818 C CA . ALA A 1 106 ? 24.638 36.600 29.462 1.00 25.50 106 ALA A CA 1
ATOM 819 C C . ALA A 1 106 ? 25.334 37.728 30.217 1.00 25.69 106 ALA A C 1
ATOM 820 O O . ALA A 1 106 ? 24.849 38.173 31.260 1.00 28.61 106 ALA A O 1
ATOM 822 N N . LEU A 1 107 ? 26.469 38.182 29.694 1.00 25.88 107 LEU A N 1
ATOM 823 C CA . LEU A 1 107 ? 27.209 39.280 30.314 1.00 26.35 107 LEU A CA 1
ATOM 824 C C . LEU A 1 107 ? 26.427 40.578 30.117 1.00 33.88 107 LEU A C 1
ATOM 825 O O . LEU A 1 107 ? 26.402 41.447 30.997 1.00 32.06 107 LEU A O 1
ATOM 830 N N . GLN A 1 108 ? 25.777 40.706 28.963 1.00 26.78 108 GLN A N 1
ATOM 831 C CA . GLN A 1 108 ? 24.975 41.887 28.677 1.00 26.74 108 GLN A CA 1
ATOM 832 C C . GLN A 1 108 ? 23.751 41.897 29.592 1.00 30.50 108 GLN A C 1
ATOM 833 O O . GLN A 1 108 ? 23.234 42.959 29.941 1.00 34.30 108 GLN A O 1
ATOM 839 N N . ASP A 1 109 ? 23.286 40.713 29.983 1.00 28.10 109 ASP A N 1
ATOM 840 C CA . ASP A 1 109 ? 22.139 40.621 30.877 1.00 28.16 109 ASP A CA 1
ATOM 841 C C . ASP A 1 109 ? 22.561 41.166 32.245 1.00 31.13 109 ASP A C 1
ATOM 842 O O . ASP A 1 109 ? 21.723 41.565 33.052 1.00 33.86 109 ASP A O 1
ATOM 847 N N . GLN A 1 110 ? 23.867 41.167 32.493 1.00 31.43 110 GLN A N 1
ATOM 848 C CA . GLN A 1 110 ? 24.416 41.645 33.756 1.00 36.75 110 GLN A CA 1
ATOM 849 C C . GLN A 1 110 ? 24.852 43.110 33.727 1.00 38.28 110 GLN A C 1
ATOM 850 O O . GLN A 1 110 ? 25.358 43.624 34.724 1.00 37.77 110 GLN A O 1
ATOM 856 N N . GLY A 1 111 ? 24.666 43.780 32.593 1.00 38.40 111 GLY A N 1
ATOM 857 C CA . GLY A 1 111 ? 25.039 45.183 32.504 1.00 38.46 111 GLY A CA 1
ATOM 858 C C . GLY A 1 111 ? 26.144 45.535 31.523 1.00 39.40 111 GLY A C 1
ATOM 859 O O . GLY A 1 111 ? 26.379 46.713 31.243 1.00 37.99 111 GLY A O 1
ATOM 860 N N . TYR A 1 112 ? 26.832 44.526 31.004 1.00 37.45 112 TYR A N 1
ATOM 861 C CA . TYR A 1 112 ? 27.912 44.757 30.046 1.00 35.73 112 TYR A CA 1
ATOM 862 C C . TYR A 1 112 ? 27.342 45.158 28.691 1.00 36.59 112 TYR A C 1
ATOM 863 O O . TYR A 1 112 ? 26.200 44.818 28.365 1.00 31.16 112 TYR A O 1
ATOM 872 N N . ASP A 1 113 ? 28.133 45.886 27.905 1.00 34.33 113 ASP A N 1
ATOM 873 C CA . ASP A 1 113 ? 27.705 46.266 26.569 1.00 36.02 113 ASP A CA 1
ATOM 874 C C . ASP A 1 113 ? 28.372 45.255 25.644 1.00 36.98 113 ASP A C 1
ATOM 875 O O . ASP A 1 113 ? 29.256 44.511 26.072 1.00 31.94 113 ASP A O 1
ATOM 880 N N . THR A 1 114 ? 27.949 45.222 24.386 1.00 35.80 114 THR A N 1
ATOM 881 C CA . THR A 1 114 ? 28.494 44.271 23.431 1.00 36.15 114 THR A CA 1
ATOM 882 C C . THR A 1 114 ? 30.016 44.308 23.297 1.00 36.23 114 THR A C 1
ATOM 883 O O . THR A 1 114 ? 30.650 43.2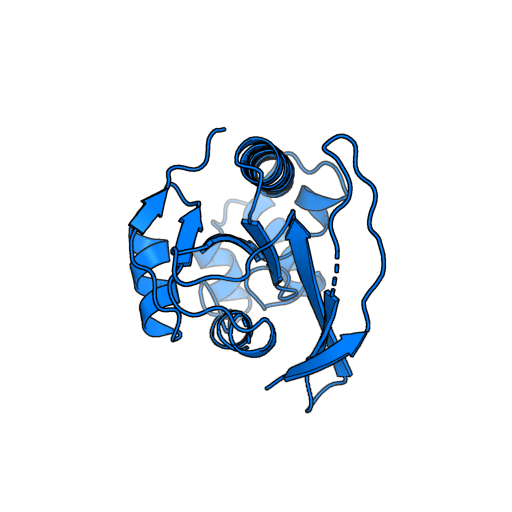61 23.194 1.00 36.88 114 THR A O 1
ATOM 887 N N . VAL A 1 115 ? 30.605 45.501 23.308 1.00 36.30 115 VAL A N 1
ATOM 888 C CA . VAL A 1 115 ? 32.054 45.618 23.178 1.00 33.78 115 VAL A CA 1
ATOM 889 C C . VAL A 1 115 ? 32.780 45.075 24.407 1.00 32.69 115 VAL A C 1
ATOM 890 O O . VAL A 1 115 ? 33.822 44.429 24.282 1.00 34.45 115 VAL A O 1
ATOM 894 N N . GLU A 1 116 ? 32.226 45.331 25.589 1.00 34.41 116 GLU A N 1
ATOM 895 C CA . GLU A 1 116 ? 32.822 44.861 26.835 1.00 34.10 116 GLU A CA 1
ATOM 896 C C . GLU A 1 116 ? 32.701 43.343 26.932 1.00 34.73 116 GLU A C 1
ATOM 897 O O . GLU A 1 116 ? 33.661 42.649 27.274 1.00 33.69 116 GLU A O 1
ATOM 903 N N . ALA A 1 117 ? 31.516 42.831 26.615 1.00 31.81 117 ALA A N 1
ATOM 904 C CA . ALA A 1 117 ? 31.273 41.394 26.669 1.00 28.00 117 ALA A CA 1
ATOM 905 C C . ALA A 1 117 ? 32.253 40.646 25.770 1.00 29.66 117 ALA A C 1
ATOM 906 O O . ALA A 1 117 ? 32.917 39.706 26.206 1.00 31.74 117 ALA A O 1
ATOM 908 N N . ASN A 1 118 ? 32.342 41.063 24.511 1.00 27.29 118 ASN A N 1
ATOM 909 C CA . ASN A 1 118 ? 33.247 40.421 23.558 1.00 27.60 118 ASN A CA 1
ATOM 910 C C . ASN A 1 118 ? 34.686 40.438 24.052 1.00 30.94 118 ASN A C 1
ATOM 911 O O . ASN A 1 118 ? 35.388 39.428 23.992 1.00 30.62 118 ASN A O 1
ATOM 916 N N . HIS A 1 119 ? 35.122 41.594 24.540 1.00 34.97 119 HIS A N 1
ATOM 917 C CA . HIS A 1 119 ? 36.482 41.736 25.037 1.00 37.40 119 HIS A CA 1
ATOM 918 C C . HIS A 1 119 ? 36.765 40.770 26.181 1.00 34.14 119 HIS A C 1
ATOM 919 O O . HIS A 1 119 ? 37.807 40.117 26.197 1.00 35.00 119 HIS A O 1
ATOM 926 N N . GLN A 1 120 ? 35.836 40.660 27.124 1.00 34.01 120 GLN A N 1
ATOM 927 C CA . GLN A 1 120 ? 36.031 39.746 28.244 1.00 38.04 120 GLN A CA 1
ATOM 928 C C . GLN A 1 120 ? 36.122 38.297 27.770 1.00 38.41 120 GLN A C 1
ATOM 929 O O . GLN A 1 120 ? 36.826 37.483 28.368 1.00 38.85 120 GLN A O 1
ATOM 935 N N . LEU A 1 121 ? 35.408 37.981 26.693 1.00 36.64 121 LEU A N 1
ATOM 936 C CA . LEU A 1 121 ? 35.401 36.632 26.138 1.00 32.39 121 LEU A CA 1
ATOM 937 C C . LEU A 1 121 ? 36.613 36.397 25.246 1.00 33.47 121 LEU A C 1
ATOM 938 O O . LEU A 1 121 ? 36.819 35.295 24.735 1.00 35.32 121 LEU A O 1
ATOM 943 N N . GLY A 1 122 ? 37.403 37.446 25.043 1.00 36.43 122 GLY A N 1
ATOM 944 C CA . GLY A 1 122 ? 38.593 37.318 24.223 1.00 35.78 122 GLY A CA 1
ATOM 945 C C . GLY A 1 122 ? 38.447 37.631 22.744 1.00 38.19 122 GLY A C 1
ATOM 946 O O . GLY A 1 122 ? 39.280 37.207 21.943 1.00 39.35 122 GLY A O 1
ATOM 947 N N . PHE A 1 123 ? 37.405 38.368 22.371 1.00 35.15 123 PHE A N 1
ATOM 948 C CA . PHE A 1 123 ? 37.201 38.720 20.968 1.00 34.44 123 PHE A CA 1
ATOM 949 C C . PHE A 1 123 ? 37.161 40.229 20.768 1.00 32.03 123 PHE A C 1
ATOM 950 O O . PHE A 1 123 ? 36.905 40.988 21.704 1.00 32.24 123 PHE A O 1
ATOM 958 N N . ALA A 1 124 ? 37.419 40.659 19.538 1.00 29.87 124 ALA A N 1
ATOM 959 C CA . ALA A 1 124 ? 37.355 42.072 19.208 1.00 30.73 124 ALA A CA 1
ATOM 960 C C . ALA A 1 124 ? 35.863 42.399 19.118 1.00 31.81 124 ALA A C 1
ATOM 961 O O . ALA A 1 124 ? 35.021 41.500 19.198 1.00 28.98 124 ALA A O 1
ATOM 963 N N . ALA A 1 125 ? 35.534 43.674 18.951 1.00 32.32 125 ALA A N 1
ATOM 964 C CA . ALA A 1 125 ? 34.141 44.096 18.851 1.00 26.92 125 ALA A CA 1
ATOM 965 C C . ALA A 1 125 ? 33.432 43.483 17.639 1.00 28.00 125 ALA A C 1
ATOM 966 O O . ALA A 1 125 ? 32.243 43.160 17.708 1.00 27.53 125 ALA A O 1
ATOM 968 N N . ASP A 1 126 ? 34.171 43.324 16.542 1.00 26.80 126 ASP A N 1
ATOM 969 C CA . ASP A 1 126 ? 33.632 42.773 15.294 1.00 24.93 126 ASP A CA 1
ATOM 970 C C . ASP A 1 126 ? 34.725 41.980 14.569 1.00 27.75 126 ASP A C 1
ATOM 971 O O . ASP A 1 126 ? 35.722 42.550 14.128 1.00 28.62 126 ASP A O 1
ATOM 976 N N . GLU A 1 127 ? 34.533 40.672 14.424 1.00 22.77 127 GLU A N 1
ATOM 977 C CA . GLU A 1 127 ? 35.534 39.838 13.761 1.00 22.20 127 GLU A CA 1
ATOM 978 C C . GLU A 1 127 ? 35.104 39.351 12.380 1.00 17.50 127 GLU A C 1
ATOM 979 O O . GLU A 1 127 ? 35.672 38.403 11.847 1.00 19.95 127 GLU A O 1
ATOM 985 N N . ARG A 1 128 ? 34.112 40.004 11.788 1.00 19.75 128 ARG A N 1
ATOM 986 C CA . ARG A 1 128 ? 33.631 39.568 10.481 1.00 19.81 128 ARG A CA 1
ATOM 987 C C . ARG A 1 128 ? 34.583 39.800 9.314 1.00 18.66 128 ARG A C 1
ATOM 988 O O . ARG A 1 128 ? 35.380 40.742 9.317 1.00 23.69 128 ARG A O 1
ATOM 996 N N . ASP A 1 129 ? 34.479 38.918 8.326 1.00 16.67 129 ASP A N 1
ATOM 997 C CA . ASP A 1 129 ? 35.268 38.995 7.102 1.00 19.72 129 ASP A CA 1
ATOM 998 C C . ASP A 1 129 ? 34.292 39.320 5.974 1.00 17.05 129 ASP A C 1
ATOM 999 O O . ASP A 1 129 ? 33.578 38.440 5.482 1.00 18.65 129 ASP A O 1
ATOM 1004 N N . PHE A 1 130 ? 34.255 40.584 5.566 1.00 16.83 130 PHE A N 1
ATOM 1005 C CA . PHE A 1 130 ? 33.336 40.980 4.504 1.00 18.57 130 PHE A CA 1
ATOM 1006 C C . PHE A 1 130 ? 33.852 40.730 3.086 1.00 17.56 130 PHE A C 1
ATOM 1007 O O . PHE A 1 130 ? 33.131 40.942 2.110 1.00 18.01 130 PHE A O 1
ATOM 1015 N N . THR A 1 131 ? 35.090 40.265 2.955 1.00 17.80 131 THR A N 1
ATOM 1016 C CA . THR A 1 131 ? 35.587 39.991 1.610 1.00 18.99 131 THR A CA 1
ATOM 1017 C C . THR A 1 131 ? 34.808 38.811 1.029 1.00 16.61 131 THR A C 1
ATOM 1018 O O . THR A 1 131 ? 34.791 38.610 -0.185 1.00 18.96 131 THR A O 1
ATOM 1022 N N . LEU A 1 132 ? 34.131 38.052 1.898 1.00 17.22 132 LEU A N 1
ATOM 1023 C CA . LEU A 1 132 ? 33.304 36.927 1.459 1.00 17.81 132 LEU A CA 1
ATOM 1024 C C . LEU A 1 132 ? 32.115 37.481 0.676 1.00 14.34 132 LEU A C 1
ATOM 1025 O O . LEU A 1 132 ? 31.587 36.830 -0.227 1.00 14.83 132 LEU A O 1
ATOM 1030 N N . CYS A 1 133 ? 31.690 38.679 1.049 1.00 16.57 133 CYS A N 1
ATOM 1031 C CA . CYS A 1 133 ? 30.578 39.318 0.359 1.00 14.95 133 CYS A CA 1
ATOM 1032 C C . CYS A 1 133 ? 31.052 39.794 -1.015 1.00 18.48 133 CYS A C 1
ATOM 1033 O O . CYS A 1 133 ? 30.340 39.659 -2.014 1.00 17.37 133 CYS A O 1
ATOM 1036 N N . ALA A 1 134 ? 32.276 40.319 -1.076 1.00 17.74 134 ALA A N 1
ATOM 1037 C CA . ALA A 1 134 ? 32.836 40.745 -2.357 1.00 18.58 134 ALA A CA 1
ATOM 1038 C C . ALA A 1 134 ? 32.898 39.528 -3.283 1.00 18.02 134 ALA A C 1
ATOM 1039 O O . ALA A 1 134 ? 32.601 39.629 -4.481 1.00 20.04 134 ALA A O 1
ATOM 1041 N N . ASP A 1 135 ? 33.279 38.372 -2.731 1.00 15.42 135 ASP A N 1
ATOM 1042 C CA . ASP A 1 135 ? 33.362 37.144 -3.515 1.00 15.29 135 ASP A CA 1
ATOM 1043 C C . ASP A 1 135 ? 32.008 36.793 -4.136 1.00 19.33 135 ASP A C 1
ATOM 1044 O O . ASP A 1 135 ? 31.932 36.462 -5.313 1.00 17.60 135 ASP A O 1
ATOM 1057 N N . PHE A 1 137 ? 29.442 38.758 -4.806 1.00 15.99 137 PHE A N 1
ATOM 1058 C CA . PHE A 1 137 ? 29.079 39.711 -5.858 1.00 14.79 137 PHE A CA 1
ATOM 1059 C C . PHE A 1 137 ? 29.831 39.399 -7.145 1.00 20.17 137 PHE A C 1
ATOM 1060 O O . PHE A 1 137 ? 29.248 39.402 -8.225 1.00 19.86 137 PHE A O 1
ATOM 1068 N N . LYS A 1 138 ? 31.125 39.121 -7.027 1.00 19.89 138 LYS A N 1
ATOM 1069 C CA . LYS A 1 138 ? 31.929 38.815 -8.210 1.00 19.90 138 LYS A CA 1
ATOM 1070 C C . LYS A 1 138 ? 31.426 37.561 -8.919 1.00 17.98 138 LYS A C 1
ATOM 1071 O O . LYS A 1 138 ? 31.330 37.525 -10.146 1.00 21.25 138 LYS A O 1
ATOM 1077 N N . LEU A 1 139 ? 31.069 36.541 -8.144 1.00 18.08 139 LEU A N 1
ATOM 1078 C CA . LEU A 1 139 ? 30.578 35.293 -8.704 1.00 16.39 139 LEU A CA 1
ATOM 1079 C C . LEU A 1 139 ? 29.199 35.448 -9.346 1.00 20.20 139 LEU A C 1
ATOM 1080 O O . LEU A 1 139 ? 28.789 34.613 -10.152 1.00 24.71 139 LEU A O 1
ATOM 1085 N N . LEU A 1 140 ? 28.487 36.509 -8.979 1.00 20.41 140 LEU A N 1
ATOM 1086 C CA . LEU A 1 140 ? 27.167 36.782 -9.558 1.00 19.89 140 LEU A CA 1
ATOM 1087 C C . LEU A 1 140 ? 27.286 37.731 -10.751 1.00 24.42 140 LEU A C 1
ATOM 1088 O O . LEU A 1 140 ? 26.279 38.141 -11.331 1.00 21.48 140 LEU A O 1
ATOM 1093 N N . GLY A 1 141 ? 28.518 38.094 -11.099 1.00 25.37 141 GLY A N 1
ATOM 1094 C CA . GLY A 1 141 ? 28.747 38.984 -12.227 1.00 26.08 141 GLY A CA 1
ATOM 1095 C C . GLY A 1 141 ? 28.417 40.434 -11.938 1.00 27.50 141 GLY A C 1
ATOM 1096 O O . GLY A 1 141 ? 28.220 41.233 -12.861 1.00 27.95 141 GLY A O 1
ATOM 1097 N N . VAL A 1 142 ? 28.372 40.784 -10.656 1.00 23.15 142 VAL A N 1
ATOM 1098 C CA . VAL A 1 142 ? 28.048 42.141 -10.247 1.00 23.60 142 VAL A CA 1
ATOM 1099 C C . VAL A 1 142 ? 29.268 43.012 -10.019 1.00 25.60 142 VAL A C 1
ATOM 1100 O O . VAL A 1 142 ? 30.212 42.610 -9.340 1.00 30.44 142 VAL A O 1
ATOM 1104 N N . ASN A 1 143 ? 29.244 44.211 -10.591 1.00 26.55 143 ASN A N 1
ATOM 1105 C CA . ASN A 1 143 ? 30.344 45.134 -10.406 1.00 27.35 143 ASN A CA 1
ATOM 1106 C C . ASN A 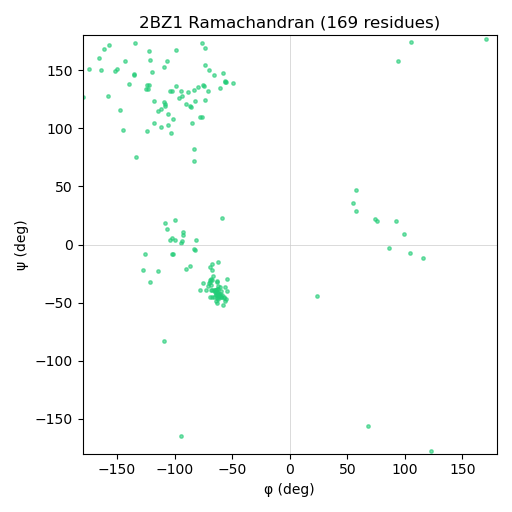1 143 ? 29.908 46.288 -9.507 1.00 26.95 143 ASN A C 1
ATOM 1107 O O . ASN A 1 143 ? 30.133 46.244 -8.298 1.00 29.31 143 ASN A O 1
ATOM 1112 N N . GLU A 1 144 ? 29.262 47.300 -10.078 1.00 24.75 144 GLU A N 1
ATOM 1113 C CA . GLU A 1 144 ? 28.822 48.447 -9.296 1.00 24.46 144 GLU A CA 1
ATOM 1114 C C . GLU A 1 144 ? 27.601 48.102 -8.440 1.00 21.90 144 GLU A C 1
ATOM 1115 O O . GLU A 1 144 ? 26.667 47.460 -8.908 1.00 22.61 144 GLU A O 1
ATOM 1121 N N . VAL A 1 145 ? 27.642 48.553 -7.190 1.00 21.32 145 VAL A N 1
ATOM 1122 C CA . VAL A 1 145 ? 26.603 48.297 -6.197 1.00 21.02 145 VAL A CA 1
ATOM 1123 C C . VAL A 1 145 ? 26.001 49.560 -5.579 1.00 22.34 145 VAL A C 1
ATOM 1124 O O . VAL A 1 145 ? 26.715 50.511 -5.250 1.00 20.70 145 VAL A O 1
ATOM 1128 N N . ARG A 1 146 ? 24.678 49.553 -5.428 1.00 19.36 146 ARG A N 1
ATOM 1129 C CA . ARG A 1 146 ? 23.952 50.637 -4.775 1.00 19.95 146 ARG A CA 1
ATOM 1130 C C . ARG A 1 146 ? 23.638 49.934 -3.452 1.00 19.53 146 ARG A C 1
ATOM 1131 O O . ARG A 1 146 ? 22.755 49.082 -3.398 1.00 18.56 146 ARG A O 1
ATOM 1139 N N . LEU A 1 147 ? 24.378 50.278 -2.402 1.00 18.15 147 LEU A N 1
ATOM 1140 C CA . LEU A 1 147 ? 24.230 49.613 -1.110 1.00 17.80 147 LEU A CA 1
ATOM 1141 C C . LEU A 1 147 ? 23.110 50.101 -0.213 1.00 16.70 147 LEU A C 1
ATOM 1142 O O . LEU A 1 147 ? 23.043 51.283 0.140 1.00 19.64 147 LEU A O 1
ATOM 1147 N N . LEU A 1 148 ? 22.235 49.171 0.161 1.00 16.60 148 LEU A N 1
ATOM 1148 C CA . LEU A 1 148 ? 21.134 49.454 1.066 1.00 16.75 148 LEU A CA 1
ATOM 1149 C C . LEU A 1 148 ? 21.650 49.513 2.498 1.00 19.93 148 LEU A C 1
ATOM 1150 O O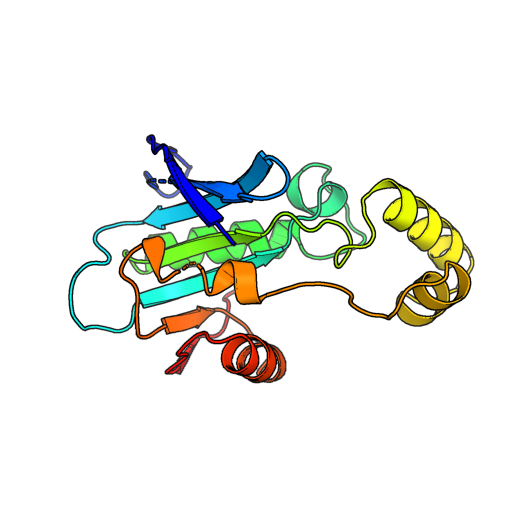 . LEU A 1 148 ? 22.044 48.484 3.061 1.00 19.82 148 LEU A O 1
ATOM 1155 N N . THR A 1 149 ? 21.661 50.712 3.074 1.00 19.03 149 THR A N 1
ATOM 1156 C CA . THR A 1 149 ? 22.089 50.909 4.459 1.00 18.48 149 THR A CA 1
ATOM 1157 C C . THR A 1 149 ? 21.873 52.348 4.891 1.00 20.04 149 THR A C 1
ATOM 1158 O O . THR A 1 149 ? 21.904 53.265 4.068 1.00 22.79 149 THR A O 1
ATOM 1162 N N . ASN A 1 150 ? 21.637 52.533 6.185 1.00 21.89 150 ASN A N 1
ATOM 1163 C CA . ASN A 1 150 ? 21.433 53.860 6.750 1.00 23.68 150 ASN A CA 1
ATOM 1164 C C . ASN A 1 150 ? 22.708 54.297 7.463 1.00 29.24 150 ASN A C 1
ATOM 1165 O O . ASN A 1 150 ? 22.743 55.347 8.098 1.00 30.30 150 ASN A O 1
ATOM 1170 N N . ASN A 1 151 ? 23.760 53.490 7.342 1.00 29.02 151 ASN A N 1
ATOM 1171 C CA . ASN A 1 151 ? 25.028 53.792 8.000 1.00 28.98 151 ASN A CA 1
ATOM 1172 C C . ASN A 1 151 ? 26.175 53.991 7.014 1.00 27.43 151 ASN A C 1
ATOM 1173 O O . ASN A 1 151 ? 26.704 53.031 6.448 1.00 26.26 151 ASN A O 1
ATOM 1178 N N . PRO A 1 152 ? 26.579 55.255 6.794 1.00 28.92 152 PRO A N 1
ATOM 1179 C CA . PRO A 1 152 ? 27.671 55.577 5.868 1.00 27.60 152 PRO A CA 1
ATOM 1180 C C . PRO A 1 152 ? 28.958 54.826 6.191 1.00 26.31 152 PRO A C 1
ATOM 1181 O O . PRO A 1 152 ? 29.759 54.537 5.300 1.00 30.70 152 PRO A O 1
ATOM 1185 N N . LYS A 1 153 ? 29.156 54.521 7.470 1.00 30.77 153 LYS A N 1
ATOM 1186 C CA . LYS A 1 153 ? 30.342 53.797 7.913 1.00 29.23 153 LYS A CA 1
ATOM 1187 C C . LYS A 1 153 ? 30.365 52.400 7.299 1.00 31.55 153 LYS A C 1
ATOM 1188 O O . LYS A 1 153 ? 31.429 51.847 7.032 1.00 30.80 153 LYS A O 1
ATOM 1194 N N . LYS A 1 154 ? 29.186 51.832 7.071 1.00 26.20 154 LYS A N 1
ATOM 1195 C CA . LYS A 1 154 ? 29.119 50.499 6.488 1.00 27.38 154 LYS A CA 1
ATOM 1196 C C . LYS A 1 154 ? 29.588 50.555 5.034 1.00 27.10 154 LYS A C 1
ATOM 1197 O O . LYS A 1 154 ? 30.184 49.608 4.521 1.00 27.25 154 LYS A O 1
ATOM 1203 N N . VAL A 1 155 ? 29.329 51.674 4.367 1.00 28.29 155 VAL A N 1
ATOM 1204 C CA . VAL A 1 155 ? 29.763 51.828 2.988 1.00 28.04 155 VAL A CA 1
ATOM 1205 C C . VAL A 1 155 ? 31.294 51.827 2.951 1.00 28.79 155 VAL A C 1
ATOM 1206 O O . VAL A 1 155 ? 31.909 51.220 2.070 1.00 26.80 155 VAL A O 1
ATOM 1210 N N . GLU A 1 156 ? 31.908 52.503 3.917 1.00 29.85 156 GLU A N 1
ATOM 1211 C CA . GLU A 1 156 ? 33.364 52.556 3.983 1.00 30.25 156 GLU A CA 1
ATOM 1212 C C . GLU A 1 156 ? 33.929 51.155 4.203 1.00 27.25 156 GLU A C 1
ATOM 1213 O O . GLU A 1 156 ? 34.826 50.713 3.489 1.00 26.31 156 GLU A O 1
ATOM 1219 N N . ILE A 1 157 ? 33.382 50.461 5.195 1.00 26.11 157 ILE A N 1
ATOM 1220 C CA . ILE A 1 157 ? 33.807 49.103 5.530 1.00 28.07 157 ILE A CA 1
ATOM 1221 C C . ILE A 1 157 ? 33.718 48.137 4.347 1.00 26.29 157 ILE A C 1
ATOM 1222 O O . ILE A 1 157 ? 34.667 47.406 4.053 1.00 25.05 157 ILE A O 1
ATOM 1227 N N . LEU A 1 158 ? 32.580 48.127 3.661 1.00 25.13 158 LEU A N 1
ATOM 1228 C CA . LEU A 1 158 ? 32.412 47.226 2.530 1.00 23.08 158 LEU A CA 1
ATOM 1229 C C . LEU A 1 158 ? 33.267 47.618 1.331 1.00 23.96 158 LEU A C 1
ATOM 1230 O O . LEU A 1 158 ? 33.728 46.751 0.588 1.00 26.39 158 LEU A O 1
ATOM 1235 N N . THR A 1 159 ? 33.485 48.918 1.147 1.00 23.48 159 THR A N 1
ATOM 1236 C CA . THR A 1 159 ? 34.322 49.382 0.045 1.00 26.26 159 THR A CA 1
ATOM 1237 C C . THR A 1 159 ? 35.742 48.891 0.307 1.00 26.86 159 THR A C 1
ATOM 1238 O O . THR A 1 159 ? 36.442 48.471 -0.612 1.00 30.62 159 THR A O 1
ATOM 1242 N N . GLU A 1 160 ? 36.157 48.935 1.570 1.00 30.27 160 GLU A N 1
ATOM 1243 C CA . GLU A 1 160 ? 37.494 48.474 1.934 1.00 31.09 160 GLU A CA 1
ATOM 1244 C C . GLU A 1 160 ? 37.603 46.969 1.722 1.00 31.72 160 GLU A C 1
ATOM 1245 O O . GLU A 1 160 ? 38.693 46.443 1.477 1.00 30.87 160 GLU A O 1
ATOM 1251 N N . ALA A 1 161 ? 36.471 46.273 1.817 1.00 25.27 161 ALA A N 1
ATOM 1252 C CA . ALA A 1 161 ? 36.457 44.829 1.631 1.00 21.98 161 ALA A CA 1
ATOM 1253 C C . ALA A 1 161 ? 36.437 44.431 0.160 1.00 20.15 161 ALA A C 1
ATOM 1254 O O . ALA A 1 161 ? 36.334 43.251 -0.160 1.00 25.37 161 ALA A O 1
ATOM 1256 N N . GLY A 1 162 ? 36.515 45.417 -0.735 1.00 23.46 162 GLY A N 1
ATOM 1257 C CA . GLY A 1 162 ? 36.537 45.126 -2.156 1.00 27.18 162 GLY A CA 1
ATOM 1258 C C . GLY A 1 162 ? 35.235 45.268 -2.928 1.00 29.96 162 GLY A C 1
ATOM 1259 O O . GLY A 1 162 ? 35.163 44.883 -4.093 1.00 30.57 162 GLY A O 1
ATOM 1260 N N . ILE A 1 163 ? 34.202 45.816 -2.300 1.00 28.53 163 ILE A N 1
ATOM 1261 C CA . ILE A 1 163 ? 32.930 45.977 -2.992 1.00 25.86 163 ILE A CA 1
ATOM 1262 C C . ILE A 1 163 ? 32.868 47.371 -3.600 1.00 23.53 163 ILE A C 1
ATOM 1263 O O . ILE A 1 163 ? 33.085 48.367 -2.911 1.00 26.15 163 ILE A O 1
ATOM 1268 N N . ASN A 1 164 ? 32.572 47.428 -4.894 1.00 26.17 164 ASN A N 1
ATOM 1269 C CA . ASN A 1 164 ? 32.507 4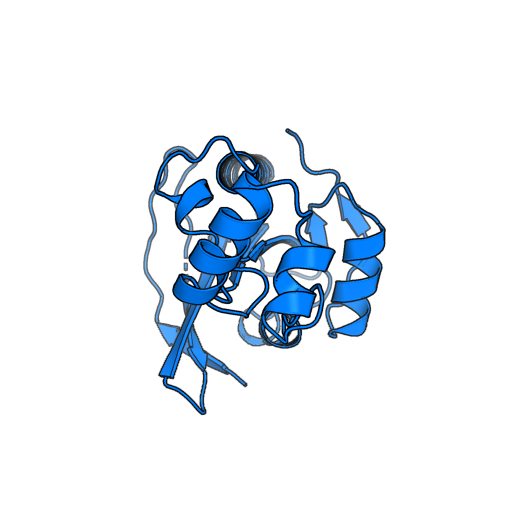8.690 -5.621 1.00 28.12 164 ASN A CA 1
ATOM 1270 C C . ASN A 1 164 ? 31.157 49.371 -5.442 1.00 24.49 164 ASN A C 1
ATOM 1271 O O . ASN A 1 164 ? 30.274 49.263 -6.290 1.00 25.62 164 ASN A O 1
ATOM 1276 N N . ILE A 1 165 ? 31.014 50.079 -4.329 1.00 27.24 165 ILE A N 1
ATOM 1277 C CA . ILE A 1 165 ? 29.779 50.780 -4.005 1.00 26.18 165 ILE A CA 1
ATOM 1278 C C . ILE A 1 165 ? 29.756 52.175 -4.639 1.00 28.70 165 ILE A C 1
ATOM 1279 O O . ILE A 1 165 ? 30.607 53.017 -4.344 1.00 29.74 165 ILE A O 1
ATOM 1284 N N . VAL A 1 166 ? 28.775 52.411 -5.507 1.00 27.80 166 VAL A N 1
ATOM 1285 C CA . VAL A 1 166 ? 28.650 53.692 -6.200 1.00 25.52 166 VAL A CA 1
ATOM 1286 C C . VAL A 1 166 ? 27.578 54.611 -5.627 1.00 29.27 166 VAL A C 1
ATOM 1287 O O . VAL A 1 166 ? 27.471 55.771 -6.022 1.00 32.81 166 VAL A O 1
ATOM 1291 N N . GLU A 1 167 ? 26.785 54.098 -4.692 1.00 21.36 167 GLU A N 1
ATOM 1292 C CA . GLU A 1 167 ? 25.725 54.887 -4.083 1.00 24.04 167 GLU A CA 1
ATOM 1293 C C . GLU A 1 167 ? 25.234 54.220 -2.806 1.00 23.84 167 GLU A C 1
ATOM 1294 O O . GLU A 1 167 ? 25.310 53.000 -2.675 1.00 24.05 167 GLU A O 1
ATOM 1300 N N . ARG A 1 168 ? 24.765 55.028 -1.863 1.00 23.58 168 ARG A N 1
ATOM 1301 C CA . ARG A 1 168 ? 24.200 54.502 -0.625 1.00 22.58 168 ARG A CA 1
ATOM 1302 C C . ARG A 1 168 ? 22.708 54.767 -0.715 1.00 26.26 168 ARG A C 1
ATOM 1303 O O . ARG A 1 168 ? 22.274 55.909 -0.908 1.00 23.83 168 ARG A O 1
ATOM 1311 N N . VAL A 1 169 ? 21.927 53.700 -0.607 1.00 22.27 169 VAL A N 1
ATOM 1312 C CA . VAL A 1 169 ? 20.483 53.801 -0.676 1.00 21.95 169 VAL A CA 1
ATOM 1313 C C . VAL A 1 169 ? 19.942 53.554 0.722 1.00 21.22 169 VAL A C 1
ATOM 1314 O O . VAL A 1 169 ? 20.158 52.493 1.304 1.00 21.50 169 VAL A O 1
ATOM 1318 N N . PRO A 1 170 ? 19.247 54.544 1.294 1.00 22.17 170 PRO A N 1
ATOM 1319 C CA . PRO A 1 170 ? 18.700 54.366 2.638 1.00 20.84 170 PRO A CA 1
ATOM 1320 C C . PRO A 1 170 ? 17.815 53.124 2.700 1.00 21.45 170 PRO A C 1
ATOM 1321 O O . PRO A 1 170 ? 17.073 52.837 1.761 1.00 21.33 170 PRO A O 1
ATOM 1325 N N . LEU A 1 171 ? 17.915 52.381 3.797 1.00 23.61 171 LEU A N 1
ATOM 1326 C CA . LEU A 1 171 ? 17.090 51.192 3.982 1.00 22.63 171 LEU A CA 1
ATOM 1327 C C . LEU A 1 171 ? 15.781 51.685 4.574 1.00 24.88 171 LEU A C 1
ATOM 1328 O O . LEU A 1 171 ? 15.766 52.270 5.656 1.00 25.60 171 LEU A O 1
ATOM 1333 N N . ILE A 1 172 ? 14.686 51.465 3.857 1.00 20.60 172 ILE A N 1
ATOM 1334 C CA . ILE A 1 172 ? 13.382 51.906 4.325 1.00 23.46 172 ILE A CA 1
ATOM 1335 C C . ILE A 1 172 ? 12.873 50.975 5.418 1.00 27.38 172 ILE A C 1
ATOM 1336 O O . ILE A 1 172 ? 12.536 49.818 5.162 1.00 24.83 172 ILE A O 1
ATOM 1341 N N . VAL A 1 173 ? 12.838 51.497 6.639 1.00 32.48 173 VAL A N 1
ATOM 1342 C CA . VAL A 1 173 ? 12.376 50.744 7.799 1.00 36.73 173 VAL A CA 1
ATOM 1343 C C . VAL A 1 173 ? 11.261 51.508 8.519 1.00 40.12 173 VAL A C 1
ATOM 1344 O O . VAL A 1 173 ? 10.650 50.929 9.441 1.00 39.36 173 VAL A O 1
ATOM 1348 N N . GLY A 1 174 ? 11.010 52.680 8.152 1.00 36.60 174 GLY A N 1
#

Organism: Escherichia coli (strain K12) (NCBI:txid83333)

Nearest PDB structures (foldseek):
  2bz1-assembly1_A-2  TM=1.006E+00  e=3.495E-37  Escherichia coli
  2bz0-assembly1_A  TM=9.851E-01  e=1.367E-32  Escherichia coli
  4rl4-assembly1_A  TM=8.531E-01  e=2.936E-19  Helicobacter pylori 26695
  4rl4-assembly1_B  TM=8.287E-01  e=1.766E-18  Helicobacter pylori 26695
  4i14-assembly1_B  TM=8.217E-01  e=3.414E-14  Mycobacterium tuberculosis H37Ra

InterPro domains:
  IPR000926 GTP cyclohydrolase II, RibA [MF_00179] (1-196)
  IPR000926 GTP cyclohydrolase II, RibA [TIGR00505] (5-194)
  IPR000926 GTP cyclohydrolase II, RibA [cd00641] (2-194)
  IPR032677 GTP cyclohydrolase II [PF00925] (5-170)
  IPR036144 GTP cyclohydrolase II superfamily [G3DSA:3.40.50.10990] (1-174)
  IPR036144 GTP cyclohydrolase II superfamily [SSF142695] (3-173)

Sequence (170 aa):
QLKRVAEAKLPTPWGDFLVGFEELATGHDHVALVYGDISGHTPVLARVHSECLTGDALFSLRCDCGFQLEAALTQIAEEGRGILLYHRQEGRNIGLLNKIRAYALQDQGYDTVEANHQLGFAADERDFTLCADFKLLGVNEVRLLTNNPKKVEILTEAGINIVERVPLIV

CATH classification: 3.40.50.10990

Secondary structure (P-SEA, 3-state):
cccccbbbbbbcccccccccccccccccbbbbbbccccccccbbbbbbbccccccccccccccaaaaaaaaaaaaaaaaccbbbbbcccccccccaaaaaaaaaaaaacccaaaaaaaacccccccccccccccccccccccccccccaaaaaaaaaacccccccccccc

Radius of gyration: 16.25 Å; Cα contacts (8 Å, |Δi|>4): 318; chains: 1; bounding box: 33×32×51 Å

GO terms:
  GO:0005515 protein binding (F, IPI)
  GO:0000287 magnesium ion binding (F, IDA)
  GO:0003935 GTP cyclohydrolase II activity (F, IDA)
  GO:0008270 zinc ion binding (F, IDA)
  GO:0042803 protein homodimerization activity (F, IDA)
  GO:0009231 riboflavin biosynthetic process (P, IMP)

B-factor: mean 25.83, std 11.82, range [10.32, 71.14]